Protein AF-A0A258CTA6-F1 (afdb_monomer_lite)

pLDDT: mean 82.37, std 14.73, range [42.5, 97.25]

Foldseek 3Di:
DDPPDPPQLDVVLLVVLLVVLCVPPVVVQLVVQCVPPNPCSVVLQVVLSNVRSSCVSVVNDPDSVVSSVVSSVVVVVVVVVVVVVVVVVVVVVVVDPPPPDPDDPVRVVVVVVVLVVDDPVVNVVVVD

Organism: Caulobacter vibrioides (NCBI:txid155892)

Structure (mmCIF, N/CA/C/O backbone):
data_AF-A0A258CTA6-F1
#
_entry.id   AF-A0A258CTA6-F1
#
loop_
_atom_site.group_PDB
_atom_site.id
_atom_site.type_symbol
_atom_site.label_atom_id
_atom_site.label_alt_id
_atom_site.label_comp_id
_atom_site.label_asym_id
_atom_site.label_entity_id
_atom_site.label_seq_id
_atom_site.pdbx_PDB_ins_code
_atom_site.Cartn_x
_atom_site.Cartn_y
_atom_site.Cartn_z
_atom_site.occupancy
_atom_site.B_iso_or_equiv
_atom_site.auth_seq_id
_atom_site.auth_comp_id
_atom_site.auth_asym_id
_atom_site.auth_atom_id
_atom_site.pdbx_PDB_model_num
ATOM 1 N N . MET A 1 1 ? -10.326 -38.119 11.745 1.00 44.09 1 MET A N 1
ATOM 2 C CA . MET A 1 1 ? -9.338 -37.315 10.990 1.00 44.09 1 MET A CA 1
ATOM 3 C C . MET A 1 1 ? -10.064 -36.049 10.576 1.00 44.09 1 MET A C 1
ATOM 5 O O . MET A 1 1 ? -10.480 -35.922 9.433 1.00 44.09 1 MET A O 1
ATOM 9 N N . ASP A 1 2 ? -10.321 -35.174 11.546 1.00 42.50 2 ASP A N 1
ATOM 10 C CA . ASP A 1 2 ? -11.135 -33.981 11.334 1.00 42.50 2 ASP A CA 1
ATOM 11 C C . ASP A 1 2 ? -10.221 -32.861 10.851 1.00 42.50 2 ASP A C 1
ATOM 13 O O . ASP A 1 2 ? -9.411 -32.314 11.600 1.00 42.50 2 ASP A O 1
ATOM 17 N N . GLY A 1 3 ? -10.301 -32.580 9.552 1.00 50.47 3 GLY A N 1
ATOM 18 C CA . GLY A 1 3 ? -9.616 -31.459 8.928 1.00 50.47 3 GLY A CA 1
ATOM 19 C C . GLY A 1 3 ? -10.231 -30.147 9.400 1.00 50.47 3 GLY A C 1
ATOM 20 O O . GLY A 1 3 ? -11.153 -29.632 8.774 1.00 50.47 3 GLY A O 1
ATOM 21 N N . PHE A 1 4 ? -9.723 -29.605 10.506 1.00 49.00 4 PHE A N 1
ATOM 22 C CA . PHE A 1 4 ? -10.014 -28.244 10.943 1.00 49.00 4 PHE A CA 1
ATOM 23 C C . PHE A 1 4 ? -9.334 -27.263 9.981 1.00 49.00 4 PHE A C 1
ATOM 25 O O . PHE A 1 4 ? -8.192 -26.848 10.178 1.00 49.00 4 PHE A O 1
ATOM 32 N N . PHE A 1 5 ? -10.028 -26.920 8.898 1.00 52.88 5 PHE A N 1
ATOM 33 C CA . PHE A 1 5 ? -9.714 -25.713 8.147 1.00 52.88 5 PHE A CA 1
ATOM 34 C C . PHE A 1 5 ? -10.242 -24.538 8.984 1.00 52.88 5 PHE A C 1
ATOM 36 O O . PHE A 1 5 ? -11.437 -24.529 9.294 1.00 52.88 5 PHE A O 1
ATOM 43 N N . PRO A 1 6 ? -9.405 -23.574 9.410 1.00 63.09 6 PRO A N 1
ATOM 44 C CA . PRO A 1 6 ? -9.915 -22.395 10.096 1.00 63.09 6 PRO A CA 1
ATOM 45 C C . PRO A 1 6 ? -10.956 -21.725 9.185 1.00 63.09 6 PRO A C 1
ATOM 47 O O . PRO A 1 6 ? -10.712 -21.619 7.978 1.00 63.09 6 PRO A O 1
ATOM 50 N N . PRO A 1 7 ? -12.127 -21.313 9.707 1.00 60.31 7 PRO A N 1
ATOM 51 C CA . PRO A 1 7 ? -13.136 -20.672 8.882 1.00 60.31 7 PRO A CA 1
ATOM 52 C C . PRO A 1 7 ? -12.497 -19.449 8.231 1.00 60.31 7 PRO A C 1
ATOM 54 O O . PRO A 1 7 ? -11.970 -18.577 8.926 1.00 60.31 7 PRO A O 1
ATOM 57 N N . ALA A 1 8 ? -12.521 -19.402 6.895 1.00 59.94 8 ALA A N 1
ATOM 58 C CA . ALA A 1 8 ? -12.200 -18.179 6.179 1.00 59.94 8 ALA A CA 1
ATOM 59 C C . ALA A 1 8 ? -13.005 -17.046 6.835 1.00 59.94 8 ALA A C 1
ATOM 61 O O . ALA A 1 8 ? -14.190 -17.266 7.122 1.00 59.94 8 ALA A O 1
ATOM 62 N N . PRO A 1 9 ? -12.392 -15.886 7.130 1.00 57.81 9 PRO A N 1
ATOM 63 C CA . PRO A 1 9 ? -13.095 -14.795 7.787 1.00 57.81 9 PRO A CA 1
ATOM 64 C C . PRO A 1 9 ? -14.408 -14.551 7.044 1.00 57.81 9 PRO A C 1
ATOM 66 O O . PRO A 1 9 ? -14.425 -14.336 5.828 1.00 57.81 9 PRO A O 1
ATOM 69 N N . VAL A 1 10 ? -15.521 -14.697 7.766 1.00 66.25 10 VAL A N 1
ATOM 70 C CA . VAL A 1 10 ? -16.865 -14.527 7.212 1.00 66.25 10 VAL A CA 1
ATOM 71 C C . VAL A 1 10 ? -16.886 -13.146 6.566 1.00 66.25 10 VAL A C 1
ATOM 73 O O . VAL A 1 10 ? -16.432 -12.194 7.184 1.00 66.25 10 VAL A O 1
ATOM 76 N N . ARG A 1 11 ? -17.366 -12.991 5.326 1.00 68.81 11 ARG A N 1
ATOM 77 C CA . ARG A 1 11 ? -17.293 -11.701 4.596 1.00 68.81 11 ARG A CA 1
ATOM 78 C C . ARG A 1 11 ? -17.798 -10.494 5.413 1.00 68.81 11 ARG A C 1
ATOM 80 O O . ARG A 1 11 ? -17.359 -9.373 5.176 1.00 68.81 11 ARG A O 1
ATOM 87 N N . SER A 1 12 ? -18.673 -10.729 6.394 1.00 78.00 12 SER A N 1
ATOM 88 C CA . SER A 1 12 ? -19.111 -9.746 7.387 1.00 78.00 12 SER A CA 1
ATOM 89 C C . SER A 1 12 ? -17.989 -9.228 8.298 1.00 78.00 12 SER A C 1
ATOM 91 O O . SER A 1 12 ? -17.939 -8.027 8.544 1.00 78.00 12 SER A O 1
ATOM 93 N N . SER A 1 13 ? -17.065 -10.072 8.768 1.00 83.00 13 SER A N 1
ATOM 94 C CA . SER A 1 13 ? -15.949 -9.644 9.621 1.00 83.00 13 SER A CA 1
ATOM 95 C C . SER A 1 13 ? -14.960 -8.759 8.867 1.00 83.00 13 SER A C 1
ATOM 97 O O . SER A 1 13 ? -14.482 -7.774 9.425 1.00 83.00 13 SER A O 1
ATOM 99 N N . LEU A 1 14 ? -14.723 -9.038 7.580 1.00 87.12 14 LEU A N 1
ATOM 100 C CA . LEU A 1 14 ? -13.902 -8.182 6.722 1.00 87.12 14 LEU A CA 1
ATOM 101 C C . LEU A 1 14 ? -14.533 -6.796 6.538 1.00 87.12 14 LEU A C 1
ATOM 103 O O . LEU A 1 14 ? -13.837 -5.790 6.650 1.00 87.12 14 LEU A O 1
ATOM 107 N N . ALA A 1 15 ? -15.843 -6.740 6.281 1.00 89.31 15 ALA A N 1
ATOM 108 C CA . ALA A 1 15 ? -16.562 -5.477 6.123 1.00 89.31 15 ALA A CA 1
ATOM 109 C C . ALA A 1 15 ? -16.525 -4.633 7.409 1.00 89.31 15 ALA A C 1
ATOM 111 O O . ALA A 1 15 ? -16.228 -3.442 7.349 1.00 89.31 15 ALA A O 1
ATOM 112 N N . VAL A 1 16 ? -16.744 -5.256 8.572 1.00 91.12 16 VAL A N 1
ATOM 113 C CA . VAL A 1 16 ? -16.672 -4.583 9.882 1.00 91.12 16 VAL A CA 1
ATOM 114 C C . VAL A 1 16 ? -15.258 -4.081 10.181 1.00 91.12 16 VAL A C 1
ATOM 116 O O . VAL A 1 16 ? -15.085 -2.950 10.643 1.00 91.12 16 VAL A O 1
ATOM 119 N N . ALA A 1 17 ? -14.235 -4.891 9.899 1.00 91.19 17 ALA A N 1
ATOM 120 C CA . ALA A 1 17 ? -12.842 -4.500 10.083 1.00 91.19 17 ALA A CA 1
ATOM 121 C C . ALA A 1 17 ? -12.465 -3.310 9.188 1.00 91.19 17 ALA A C 1
ATOM 123 O O . ALA A 1 17 ? -11.844 -2.351 9.649 1.00 91.19 17 ALA A O 1
ATOM 124 N N . LEU A 1 18 ? -12.882 -3.346 7.920 1.00 93.06 18 LEU A N 1
ATOM 125 C CA . LEU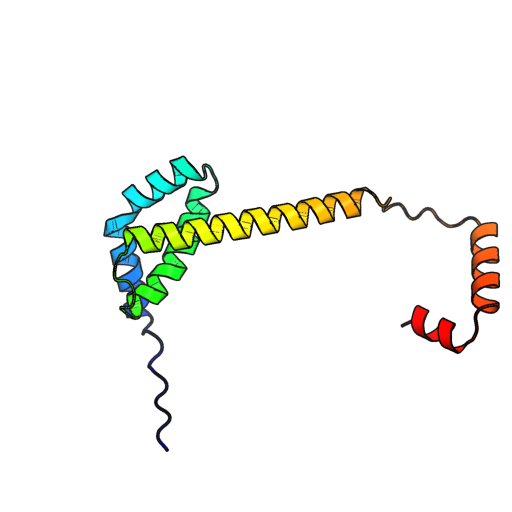 A 1 18 ? -12.634 -2.271 6.966 1.00 93.06 18 LEU A CA 1
ATOM 126 C C . LEU A 1 18 ? -13.308 -0.968 7.408 1.00 93.06 18 LEU A C 1
ATOM 128 O O . LEU A 1 18 ? -12.637 0.059 7.481 1.00 93.06 18 LEU A O 1
ATOM 132 N N . ASP A 1 19 ? -14.589 -1.017 7.772 1.00 93.62 19 ASP A N 1
ATOM 133 C CA . ASP A 1 19 ? -15.335 0.159 8.234 1.00 93.62 19 ASP A CA 1
ATOM 134 C C . ASP A 1 19 ? -14.704 0.766 9.502 1.00 93.62 19 ASP A C 1
ATOM 136 O O . ASP A 1 19 ? -14.462 1.972 9.583 1.00 93.62 19 ASP A O 1
ATOM 140 N N . THR A 1 20 ? -14.288 -0.081 10.450 1.00 92.88 20 THR A N 1
ATOM 141 C CA . THR A 1 20 ? -13.585 0.352 11.671 1.00 92.88 20 THR A CA 1
ATOM 142 C C . THR A 1 20 ? -12.273 1.076 11.354 1.00 92.88 20 THR A C 1
ATOM 144 O O . THR A 1 20 ? -11.978 2.130 11.931 1.00 92.88 20 THR A O 1
ATOM 147 N N . LEU A 1 21 ? -11.471 0.530 10.436 1.00 93.69 21 LEU A N 1
ATOM 148 C CA . LEU A 1 21 ? -10.201 1.127 10.022 1.00 93.69 21 LEU A CA 1
ATOM 149 C C . LEU A 1 21 ? -10.407 2.456 9.281 1.00 93.69 21 LEU A C 1
ATOM 151 O O . LEU A 1 21 ? -9.663 3.411 9.532 1.00 93.69 21 LEU A O 1
ATOM 155 N N . PHE A 1 22 ? -11.412 2.533 8.405 1.00 94.19 22 PHE A N 1
ATOM 156 C CA . PHE A 1 22 ? -11.756 3.751 7.671 1.00 94.19 22 PHE A CA 1
ATOM 157 C C . PHE A 1 22 ? -12.208 4.860 8.619 1.00 94.19 22 PHE A C 1
ATOM 159 O O . PHE A 1 22 ? -11.572 5.916 8.675 1.00 94.19 22 PHE A O 1
ATOM 166 N N . GLN A 1 23 ? -13.237 4.606 9.430 1.00 95.00 23 GLN A N 1
ATOM 167 C CA . GLN A 1 23 ? -13.796 5.613 10.334 1.00 95.00 23 GLN A CA 1
ATOM 168 C C . GLN A 1 23 ? -12.755 6.154 11.320 1.00 95.00 23 GLN A C 1
ATOM 170 O O . GLN A 1 23 ? -12.761 7.339 11.656 1.00 95.00 23 GLN A O 1
ATOM 175 N N . ARG A 1 24 ? -11.837 5.299 11.783 1.00 95.25 24 ARG A N 1
ATOM 176 C CA . ARG A 1 24 ? -10.870 5.674 12.818 1.00 95.25 24 ARG A CA 1
ATOM 177 C C . ARG A 1 24 ? -9.591 6.313 12.278 1.00 95.25 24 ARG A C 1
ATOM 179 O O . ARG A 1 24 ? -8.979 7.111 12.994 1.00 95.25 24 ARG A O 1
ATOM 186 N N . TYR A 1 25 ? -9.148 5.959 11.069 1.00 95.75 25 TYR A N 1
ATOM 187 C CA . TYR A 1 25 ? -7.806 6.323 10.601 1.00 95.75 25 TYR A CA 1
ATOM 188 C C . TYR A 1 25 ? -7.745 7.034 9.246 1.00 95.75 25 TYR A C 1
ATOM 190 O O . TYR A 1 25 ? -6.697 7.618 8.978 1.00 95.75 25 TYR A O 1
ATOM 198 N N . ASP A 1 26 ? -8.806 7.063 8.432 1.00 95.12 26 ASP A N 1
ATOM 199 C CA . ASP A 1 26 ? -8.747 7.563 7.042 1.00 95.12 26 ASP A CA 1
ATOM 200 C C . ASP A 1 26 ? -8.231 9.000 6.926 1.00 95.12 26 ASP A C 1
ATOM 202 O O . ASP A 1 26 ? -7.228 9.243 6.253 1.00 95.12 26 ASP A O 1
ATOM 206 N N . ALA A 1 27 ? -8.805 9.942 7.677 1.00 95.81 27 ALA A N 1
ATOM 207 C CA . ALA A 1 27 ? -8.393 11.345 7.610 1.00 95.81 27 ALA A CA 1
ATOM 208 C C . ALA A 1 27 ? -6.903 11.551 7.952 1.00 95.81 27 ALA A C 1
ATOM 210 O O . ALA A 1 27 ? -6.192 12.320 7.296 1.00 95.81 27 ALA A O 1
ATOM 211 N N . TRP A 1 28 ? -6.405 10.853 8.978 1.00 97.25 28 TRP A N 1
ATOM 212 C CA . TRP A 1 28 ? -4.992 10.903 9.362 1.00 97.25 28 TRP A CA 1
ATOM 213 C C . TRP A 1 28 ? -4.107 10.199 8.331 1.00 97.25 28 TRP A C 1
ATOM 215 O O . TRP A 1 28 ? -3.053 10.721 7.952 1.00 97.25 28 TRP A O 1
ATOM 225 N N . PHE A 1 29 ? -4.532 9.026 7.874 1.00 97.25 29 PHE A N 1
ATOM 226 C CA . PHE A 1 29 ? -3.752 8.168 7.003 1.00 97.25 29 PHE A CA 1
ATOM 227 C C . PHE A 1 29 ? -3.613 8.779 5.609 1.00 97.25 29 PHE A C 1
ATOM 229 O O . PHE A 1 29 ? -2.487 8.979 5.155 1.00 97.25 29 PHE A O 1
ATOM 236 N N . ARG A 1 30 ? -4.714 9.224 4.991 1.00 96.06 30 ARG A N 1
ATOM 237 C CA . ARG A 1 30 ? -4.690 9.933 3.702 1.00 96.06 30 ARG A CA 1
ATOM 238 C C . ARG A 1 30 ? -3.867 11.209 3.754 1.00 96.06 30 ARG A C 1
ATOM 240 O O . ARG A 1 30 ? -3.076 11.460 2.849 1.00 96.06 30 ARG A O 1
ATOM 247 N N . ARG A 1 31 ? -3.982 12.010 4.823 1.00 97.00 31 ARG A N 1
ATOM 248 C CA . ARG A 1 31 ? -3.135 13.205 5.000 1.00 97.00 31 ARG A CA 1
ATOM 249 C C . ARG A 1 31 ? -1.652 12.835 5.073 1.00 97.00 31 ARG A C 1
ATOM 251 O O . ARG A 1 31 ? -0.821 13.551 4.520 1.00 97.00 31 ARG A O 1
ATOM 258 N N . THR A 1 32 ? -1.323 11.741 5.752 1.00 97.25 32 THR A N 1
ATOM 259 C CA . THR A 1 32 ? 0.057 11.255 5.874 1.00 97.25 32 THR A CA 1
ATOM 260 C C . THR A 1 32 ? 0.586 10.745 4.534 1.00 97.25 32 THR A C 1
ATOM 262 O O . THR A 1 32 ? 1.692 11.116 4.142 1.00 97.25 32 THR A O 1
ATOM 265 N N . LEU A 1 33 ? -0.213 9.971 3.794 1.00 97.06 33 LEU A N 1
ATOM 266 C CA . LEU A 1 33 ? 0.162 9.469 2.473 1.00 97.06 33 LEU A CA 1
ATOM 267 C C . LEU A 1 33 ? 0.291 10.592 1.447 1.00 97.06 33 LEU A C 1
ATOM 269 O O . LEU A 1 33 ? 1.300 10.633 0.756 1.00 97.06 33 LEU A O 1
ATOM 273 N N . ARG A 1 34 ? -0.639 11.553 1.398 1.00 96.75 34 ARG A N 1
ATOM 274 C CA . ARG A 1 34 ? -0.546 12.708 0.482 1.00 96.75 34 ARG A CA 1
ATOM 275 C C . ARG A 1 34 ? 0.731 13.509 0.691 1.00 96.75 34 ARG A C 1
ATOM 277 O O . ARG A 1 34 ? 1.378 13.887 -0.276 1.00 96.75 34 ARG A O 1
ATOM 284 N N . LYS A 1 35 ? 1.140 13.715 1.947 1.00 96.62 35 LYS A N 1
ATOM 285 C CA . LYS A 1 35 ? 2.406 14.397 2.259 1.00 96.62 35 LYS A CA 1
ATOM 286 C C . LYS A 1 35 ? 3.643 13.626 1.792 1.00 96.62 35 LYS A C 1
ATOM 288 O O . LYS A 1 35 ? 4.665 14.254 1.549 1.00 96.62 35 LYS A O 1
ATOM 293 N N . ARG A 1 36 ? 3.581 12.292 1.725 1.00 95.25 36 ARG A N 1
ATOM 294 C CA . ARG A 1 36 ? 4.745 11.436 1.450 1.00 95.25 36 ARG A CA 1
ATOM 295 C C . ARG A 1 36 ? 4.828 10.950 0.001 1.00 95.25 36 ARG A C 1
ATOM 297 O O . ARG A 1 36 ? 5.932 10.785 -0.499 1.00 95.25 36 ARG A O 1
ATOM 304 N N . TYR A 1 37 ? 3.689 10.712 -0.640 1.00 94.94 37 TYR A N 1
ATOM 305 C CA . TYR A 1 37 ? 3.578 10.032 -1.935 1.00 94.94 37 TYR A CA 1
ATOM 306 C C . TYR A 1 37 ? 2.770 10.820 -2.978 1.00 94.94 37 TYR A C 1
ATOM 308 O O . TYR A 1 37 ? 2.623 10.348 -4.101 1.00 94.94 37 TYR A O 1
ATOM 316 N N . GLY A 1 38 ? 2.247 12.004 -2.631 1.00 93.56 38 GLY A N 1
ATOM 317 C CA . GLY A 1 38 ? 1.534 12.873 -3.570 1.00 93.56 38 GLY A CA 1
ATOM 318 C C . GLY A 1 38 ? 0.333 12.181 -4.215 1.00 93.56 38 GLY A C 1
ATOM 319 O O . GLY A 1 38 ? -0.537 11.666 -3.510 1.00 93.56 38 GLY A O 1
ATOM 320 N N . ASP A 1 39 ? 0.314 12.152 -5.545 1.00 91.38 39 ASP A N 1
ATOM 321 C CA . ASP A 1 39 ? -0.800 11.640 -6.354 1.00 91.38 39 ASP A CA 1
ATOM 322 C C . ASP A 1 39 ? -1.030 10.131 -6.188 1.00 91.38 39 ASP A C 1
ATOM 324 O O . ASP A 1 39 ? -2.155 9.658 -6.316 1.00 91.38 39 ASP A O 1
ATOM 328 N N . MET A 1 40 ? -0.002 9.368 -5.800 1.00 91.88 40 MET A N 1
ATOM 329 C CA . MET A 1 40 ? -0.135 7.926 -5.538 1.00 91.88 40 MET A CA 1
ATOM 330 C C . MET A 1 40 ? -0.861 7.618 -4.218 1.00 91.88 40 MET A C 1
ATOM 332 O O . MET A 1 40 ? -1.107 6.455 -3.896 1.00 91.88 40 MET A O 1
ATOM 336 N N . ALA A 1 41 ? -1.166 8.633 -3.405 1.00 94.50 41 ALA A N 1
ATOM 337 C CA . ALA A 1 41 ? -1.679 8.435 -2.056 1.00 94.50 41 ALA A CA 1
ATOM 338 C C . ALA A 1 41 ? -3.032 7.718 -2.012 1.00 94.50 41 ALA A C 1
ATOM 340 O O . ALA A 1 41 ? -3.237 6.903 -1.114 1.00 94.50 41 ALA A O 1
ATOM 341 N N . ASP A 1 42 ? -3.944 8.021 -2.938 1.00 93.88 42 ASP A N 1
ATOM 342 C CA . ASP A 1 42 ? -5.290 7.443 -2.919 1.00 93.88 42 ASP A CA 1
ATOM 343 C C . ASP A 1 42 ? -5.260 5.951 -3.312 1.00 93.88 42 ASP A C 1
ATOM 345 O O . ASP A 1 42 ? -5.874 5.133 -2.623 1.00 93.88 42 ASP A O 1
ATOM 349 N N . ASP A 1 43 ? -4.447 5.570 -4.302 1.00 94.38 43 ASP A N 1
ATOM 350 C CA . ASP A 1 43 ? -4.230 4.164 -4.683 1.00 94.38 43 ASP A CA 1
ATOM 351 C C . ASP A 1 43 ? -3.552 3.369 -3.558 1.00 94.38 43 ASP A C 1
ATOM 353 O O . ASP A 1 43 ? -4.026 2.300 -3.157 1.00 94.38 43 ASP A O 1
ATOM 357 N N . LEU A 1 44 ? -2.476 3.924 -2.983 1.00 95.81 44 LEU A N 1
ATOM 358 C CA . LEU A 1 44 ? -1.768 3.305 -1.859 1.00 95.81 44 LEU A CA 1
ATOM 359 C C . LEU A 1 44 ? -2.680 3.129 -0.644 1.00 95.81 44 LEU A C 1
ATOM 361 O O . LEU A 1 44 ? -2.592 2.109 0.046 1.00 95.81 44 LEU A O 1
ATOM 365 N N . ALA A 1 45 ? -3.550 4.104 -0.366 1.00 95.81 45 ALA A N 1
ATOM 366 C CA . ALA A 1 45 ? -4.512 4.007 0.723 1.00 95.81 45 ALA A CA 1
ATOM 367 C C . ALA A 1 45 ? -5.468 2.835 0.494 1.00 95.81 45 ALA A C 1
ATOM 369 O O . ALA A 1 45 ? -5.668 2.018 1.396 1.00 95.81 45 ALA A O 1
ATOM 370 N N . HIS A 1 46 ? -6.014 2.729 -0.717 1.00 94.56 46 HIS A N 1
ATOM 371 C CA . HIS A 1 46 ? -7.008 1.720 -1.056 1.00 94.56 46 HIS A CA 1
ATOM 372 C C . HIS A 1 46 ? -6.448 0.300 -0.908 1.00 94.56 46 HIS A C 1
ATOM 374 O O . HIS A 1 46 ? -7.007 -0.521 -0.176 1.00 94.56 46 HIS A O 1
ATOM 380 N N . GLU A 1 47 ? -5.292 0.027 -1.517 1.00 95.50 47 GLU A N 1
ATOM 381 C CA . GLU A 1 47 ? -4.632 -1.280 -1.420 1.00 95.50 47 GLU A CA 1
ATOM 382 C C . GLU A 1 47 ? -4.185 -1.598 0.013 1.00 95.50 47 GLU A C 1
ATOM 384 O O . GLU A 1 47 ? -4.262 -2.750 0.456 1.00 95.50 47 GLU A O 1
ATOM 389 N N . THR A 1 48 ? -3.765 -0.581 0.773 1.00 96.69 48 THR A N 1
ATOM 390 C CA . THR A 1 48 ? -3.407 -0.762 2.183 1.00 96.69 48 THR A CA 1
ATOM 391 C C . THR A 1 48 ? -4.611 -1.183 3.017 1.00 96.69 48 THR A C 1
ATOM 393 O O . THR A 1 48 ? -4.492 -2.125 3.799 1.00 96.69 48 THR A O 1
ATOM 396 N N . TYR A 1 49 ? -5.772 -0.545 2.842 1.00 95.75 49 TYR A N 1
ATOM 397 C CA . TYR A 1 49 ? -6.980 -0.908 3.584 1.00 95.75 49 TYR A CA 1
ATOM 398 C C . TYR A 1 49 ? -7.461 -2.319 3.268 1.00 95.75 49 TYR A C 1
ATOM 400 O O . TYR A 1 49 ? -7.835 -3.039 4.190 1.00 95.75 49 TYR A O 1
ATOM 408 N N . LEU A 1 50 ? -7.386 -2.752 2.008 1.00 92.50 50 LEU A N 1
ATOM 409 C CA . LEU A 1 50 ? -7.743 -4.123 1.632 1.00 92.50 50 LEU A CA 1
ATOM 410 C C . LEU A 1 50 ? -6.847 -5.155 2.332 1.00 92.50 50 LEU A C 1
ATOM 412 O O . LEU A 1 50 ? -7.343 -6.134 2.892 1.00 92.50 50 LEU A O 1
ATOM 416 N N . ARG A 1 51 ? -5.529 -4.916 2.363 1.00 92.12 51 ARG A N 1
ATOM 417 C CA . ARG A 1 51 ? -4.577 -5.798 3.060 1.00 92.12 51 ARG A CA 1
ATOM 418 C C . ARG A 1 51 ? -4.738 -5.738 4.579 1.00 92.12 51 ARG A C 1
ATOM 420 O O . ARG A 1 51 ? -4.612 -6.764 5.244 1.00 92.12 51 ARG A O 1
ATOM 427 N N . ALA A 1 52 ? -5.020 -4.560 5.130 1.00 93.25 52 ALA A N 1
ATOM 428 C CA . ALA A 1 52 ? -5.178 -4.370 6.565 1.00 93.25 52 ALA A CA 1
ATOM 429 C C . ALA A 1 52 ? -6.482 -4.943 7.105 1.00 93.25 52 ALA A C 1
ATOM 431 O O . ALA A 1 52 ? -6.451 -5.597 8.141 1.00 93.25 52 ALA A O 1
ATOM 432 N N . ALA A 1 53 ? -7.594 -4.785 6.389 1.00 92.19 53 ALA A N 1
ATOM 433 C CA . ALA A 1 53 ? -8.877 -5.343 6.791 1.00 92.19 53 ALA A CA 1
ATOM 434 C C . ALA A 1 53 ? -8.817 -6.872 6.910 1.00 92.19 53 ALA A C 1
ATOM 436 O O . ALA A 1 53 ? -9.376 -7.424 7.850 1.00 92.19 53 ALA A O 1
ATOM 437 N N . ALA A 1 54 ? -8.091 -7.555 6.016 1.00 90.25 54 ALA A N 1
ATOM 438 C CA . ALA A 1 54 ? -7.902 -9.003 6.106 1.00 90.25 54 ALA A CA 1
ATOM 439 C C . ALA A 1 54 ? -7.160 -9.415 7.392 1.00 90.25 54 ALA A C 1
ATOM 441 O O . ALA A 1 54 ? -7.579 -10.343 8.075 1.00 90.25 54 ALA A O 1
ATOM 442 N N . GLN A 1 55 ? -6.097 -8.694 7.763 1.00 90.19 55 GLN A N 1
ATOM 443 C CA . GLN A 1 55 ? -5.323 -8.983 8.979 1.00 90.19 55 GLN A CA 1
ATOM 444 C C . GLN A 1 55 ? -6.055 -8.573 10.266 1.00 90.19 55 GLN A C 1
ATOM 446 O O . GLN A 1 55 ? -5.936 -9.241 11.295 1.00 90.19 55 GLN A O 1
ATOM 451 N N . GLU A 1 56 ? -6.819 -7.483 10.216 1.00 88.69 56 GLU A N 1
ATOM 452 C CA . GLU A 1 56 ? -7.658 -7.002 11.317 1.00 88.69 56 GLU A CA 1
ATOM 453 C C . GLU A 1 56 ? -8.836 -7.956 11.566 1.00 88.69 56 GLU A C 1
ATOM 455 O O . GLU A 1 56 ? -9.125 -8.275 12.716 1.00 88.69 56 GLU A O 1
ATOM 460 N N . ALA A 1 57 ? -9.460 -8.495 10.511 1.00 87.62 57 ALA A N 1
ATOM 461 C CA . ALA A 1 57 ? -10.521 -9.500 10.622 1.00 87.62 57 ALA A CA 1
ATOM 462 C C . ALA A 1 57 ? -10.041 -10.808 11.281 1.00 87.62 57 ALA A C 1
ATOM 464 O O . ALA A 1 57 ? -10.839 -11.525 11.880 1.00 87.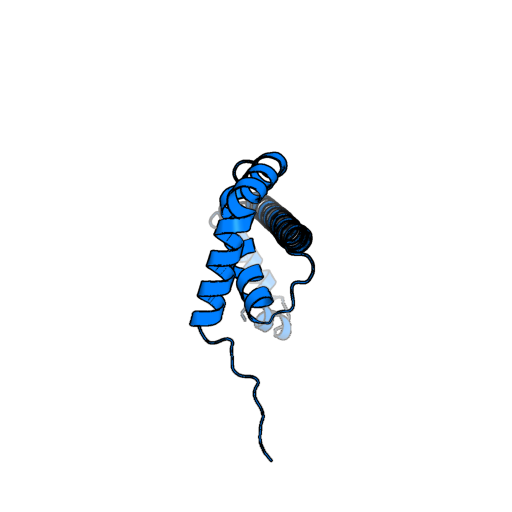62 57 ALA A O 1
ATOM 465 N N . GLU A 1 58 ? -8.742 -11.101 11.198 1.00 87.56 58 GLU A N 1
ATOM 466 C CA . GLU A 1 58 ? -8.082 -12.212 11.894 1.00 87.56 58 GLU A CA 1
ATOM 467 C C . GLU A 1 58 ? -7.593 -11.834 13.309 1.00 87.56 58 GLU A C 1
ATOM 469 O O . GLU A 1 58 ? -7.009 -12.668 14.001 1.00 87.56 58 GLU A O 1
ATOM 474 N N . GLY A 1 59 ? -7.794 -10.586 13.750 1.00 86.38 59 GLY A N 1
ATOM 475 C CA . GLY A 1 59 ? -7.389 -10.096 15.073 1.00 86.38 59 GLY A CA 1
ATOM 476 C C . GLY A 1 59 ? -5.874 -9.965 15.269 1.00 86.38 59 GLY A C 1
ATOM 477 O O . GLY A 1 59 ? -5.399 -9.903 16.402 1.00 86.38 59 GLY A O 1
ATOM 478 N N . LYS A 1 60 ? -5.087 -9.940 14.185 1.00 87.38 60 LYS A N 1
ATOM 479 C CA . LYS A 1 60 ? -3.611 -9.967 14.239 1.00 87.38 60 LYS A CA 1
ATOM 480 C C . LYS A 1 60 ? -2.966 -8.587 14.386 1.00 87.38 60 LYS A C 1
ATOM 482 O O . LYS A 1 60 ? -1.758 -8.480 14.607 1.00 87.38 60 LYS A O 1
ATOM 487 N N . VAL A 1 61 ? -3.740 -7.513 14.261 1.00 88.69 61 VAL A N 1
ATOM 488 C CA . VAL A 1 61 ? -3.220 -6.142 14.216 1.00 88.69 61 VAL A CA 1
ATOM 489 C C . VAL A 1 61 ? -3.178 -5.539 15.620 1.00 88.69 61 VAL A C 1
ATOM 491 O O . VAL A 1 61 ? -4.159 -5.031 16.147 1.00 88.69 61 VAL A O 1
ATOM 494 N N . ARG A 1 62 ? -1.993 -5.547 16.238 1.00 89.69 62 ARG A N 1
ATOM 495 C CA . ARG A 1 62 ? -1.789 -4.947 17.570 1.00 89.69 62 ARG A CA 1
ATOM 496 C C . ARG A 1 62 ? -1.595 -3.426 17.53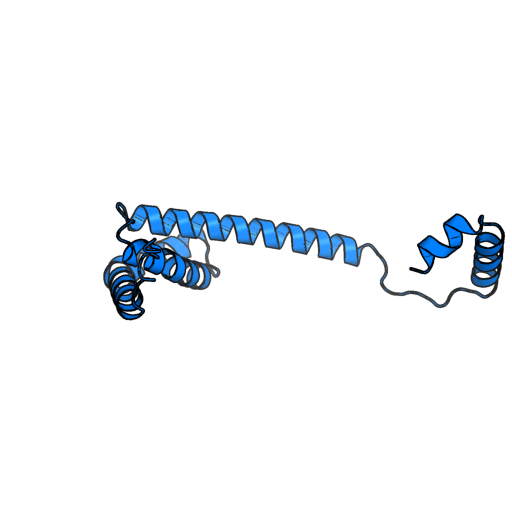7 1.00 89.69 62 ARG A C 1
ATOM 498 O O . ARG A 1 62 ? -1.958 -2.735 18.483 1.00 89.69 62 ARG A O 1
ATOM 505 N N . TYR A 1 63 ? -1.010 -2.901 16.457 1.00 93.88 63 TYR A N 1
ATOM 506 C CA . TYR A 1 63 ? -0.670 -1.480 16.307 1.00 93.88 63 TYR A CA 1
ATOM 507 C C . TYR A 1 63 ? -1.167 -0.930 14.958 1.00 93.88 63 TYR A C 1
ATOM 509 O O . TYR A 1 63 ? -0.373 -0.808 14.022 1.00 93.88 63 TYR A O 1
ATOM 517 N N . PRO A 1 64 ? -2.456 -0.556 14.840 1.00 92.06 64 PRO A N 1
ATOM 518 C CA . PRO A 1 64 ? -3.086 -0.257 13.550 1.00 92.06 64 PRO A CA 1
ATOM 519 C C . PRO A 1 64 ? -2.387 0.838 12.741 1.00 92.06 64 PRO A C 1
ATOM 521 O O . PRO A 1 64 ? -2.099 0.656 11.565 1.00 92.06 64 PRO A O 1
ATOM 524 N N . LYS A 1 65 ? -2.022 1.964 13.369 1.00 95.25 65 LYS A N 1
ATOM 525 C CA . LYS A 1 65 ? -1.343 3.072 12.672 1.00 95.25 65 LYS A CA 1
ATOM 526 C C . LYS A 1 65 ? 0.024 2.676 12.109 1.00 95.25 65 LYS A C 1
ATOM 528 O O . LYS A 1 65 ? 0.337 3.012 10.971 1.00 95.25 65 LYS A O 1
ATOM 533 N N . ALA A 1 66 ? 0.833 1.979 12.907 1.00 95.38 66 ALA A N 1
ATOM 534 C CA . ALA A 1 66 ? 2.153 1.520 12.482 1.00 95.38 66 ALA A CA 1
ATOM 535 C C . ALA A 1 66 ? 2.030 0.482 11.361 1.00 95.38 66 ALA A C 1
ATOM 537 O O . ALA A 1 66 ? 2.758 0.552 10.375 1.00 95.38 66 ALA A O 1
ATOM 538 N N . PHE A 1 67 ? 1.057 -0.420 11.488 1.00 95.94 67 PHE A N 1
ATOM 539 C CA . PHE A 1 67 ? 0.763 -1.438 10.493 1.00 95.94 67 PHE A CA 1
ATOM 540 C C . PHE A 1 67 ? 0.316 -0.832 9.150 1.00 95.94 67 PHE A C 1
ATOM 542 O O . PHE A 1 67 ? 0.878 -1.167 8.109 1.00 95.94 67 PHE A O 1
ATOM 549 N N . LEU A 1 68 ? -0.621 0.124 9.159 1.00 96.50 68 LEU A N 1
ATOM 550 C CA . LEU A 1 68 ? -1.046 0.841 7.949 1.00 96.50 68 LEU A CA 1
ATOM 551 C C . LEU A 1 68 ? 0.147 1.514 7.252 1.00 96.50 68 LEU A C 1
ATOM 553 O O . LEU A 1 68 ? 0.328 1.378 6.043 1.00 96.50 68 LEU A O 1
ATOM 557 N N . LEU A 1 69 ? 1.013 2.192 8.012 1.00 97.25 69 LEU A N 1
ATOM 558 C CA . LEU A 1 69 ? 2.205 2.828 7.449 1.00 97.25 69 LEU A CA 1
ATOM 559 C C . LEU A 1 69 ? 3.217 1.817 6.902 1.00 97.25 69 LEU A C 1
ATOM 561 O O . LEU A 1 69 ? 3.810 2.082 5.855 1.00 97.25 69 LEU A O 1
ATOM 565 N N . SER A 1 70 ? 3.417 0.670 7.560 1.00 96.81 70 SER A N 1
ATOM 566 C CA . SER A 1 70 ? 4.342 -0.352 7.058 1.00 96.81 70 SER A CA 1
ATOM 567 C C . SER A 1 70 ? 3.841 -0.965 5.756 1.00 96.81 70 SER A C 1
ATOM 569 O O . SER A 1 70 ? 4.614 -1.112 4.812 1.00 96.81 70 SER A O 1
ATOM 571 N N . VAL A 1 71 ? 2.542 -1.275 5.678 1.00 96.25 71 VAL A N 1
ATOM 572 C CA . VAL A 1 71 ? 1.934 -1.834 4.465 1.00 96.25 71 VAL A CA 1
ATOM 573 C C . VAL A 1 71 ? 2.047 -0.843 3.308 1.00 96.25 71 VAL A C 1
ATOM 575 O O . VAL A 1 71 ? 2.546 -1.218 2.247 1.00 96.25 71 VAL A O 1
ATOM 578 N N . ALA A 1 72 ? 1.683 0.424 3.526 1.00 97.00 72 ALA A N 1
ATOM 579 C CA . ALA A 1 72 ? 1.800 1.458 2.501 1.00 97.00 72 ALA A CA 1
ATOM 580 C C . ALA A 1 72 ? 3.250 1.684 2.052 1.00 97.00 72 ALA A C 1
ATOM 582 O O . ALA A 1 72 ? 3.516 1.820 0.861 1.00 97.00 72 ALA A O 1
ATOM 583 N N . SER A 1 73 ? 4.206 1.685 2.987 1.00 96.19 73 SER A N 1
ATOM 584 C CA . SER A 1 73 ? 5.624 1.879 2.665 1.00 96.19 73 SER A CA 1
ATOM 585 C C . SER A 1 73 ? 6.190 0.731 1.832 1.00 96.19 73 SER A C 1
ATOM 587 O O . SER A 1 73 ? 6.961 0.967 0.898 1.00 96.19 73 SER A O 1
ATOM 589 N N . ASN A 1 74 ? 5.800 -0.504 2.146 1.00 96.50 74 ASN A N 1
ATOM 590 C CA . ASN A 1 74 ? 6.204 -1.679 1.380 1.00 96.50 74 ASN A CA 1
ATOM 591 C C . ASN A 1 74 ? 5.604 -1.649 -0.025 1.00 96.50 74 ASN A C 1
ATOM 593 O O . ASN A 1 74 ? 6.306 -1.912 -0.996 1.00 96.50 74 ASN A O 1
ATOM 597 N N . LEU A 1 75 ? 4.330 -1.277 -0.135 1.00 95.94 75 LEU A N 1
ATOM 598 C CA . LEU A 1 75 ? 3.635 -1.174 -1.410 1.00 95.94 75 LEU A CA 1
ATOM 599 C C . LEU A 1 75 ? 4.228 -0.083 -2.312 1.00 95.94 75 LEU A C 1
ATOM 601 O O . LEU A 1 75 ? 4.501 -0.340 -3.480 1.00 95.94 75 LEU A O 1
ATOM 605 N N . ALA A 1 76 ? 4.507 1.098 -1.759 1.00 95.62 76 ALA A N 1
ATOM 606 C CA . ALA A 1 76 ? 5.179 2.169 -2.491 1.00 95.62 76 ALA A CA 1
ATOM 607 C C . ALA A 1 76 ? 6.565 1.727 -2.987 1.00 95.62 76 ALA A C 1
ATOM 609 O O . ALA A 1 76 ? 6.924 1.967 -4.136 1.00 95.62 76 ALA A O 1
ATOM 610 N N . THR A 1 77 ? 7.322 1.021 -2.141 1.00 95.19 77 THR A N 1
ATOM 611 C CA . THR A 1 77 ? 8.644 0.489 -2.503 1.00 95.19 77 THR A CA 1
ATOM 612 C C . THR A 1 77 ? 8.550 -0.531 -3.636 1.00 95.19 77 THR A C 1
ATOM 614 O O . THR A 1 77 ? 9.349 -0.492 -4.571 1.00 95.19 77 THR A O 1
ATOM 617 N N . ASP A 1 78 ? 7.586 -1.448 -3.566 1.00 94.38 78 ASP A N 1
ATOM 618 C CA . ASP A 1 78 ? 7.372 -2.455 -4.604 1.00 94.38 78 ASP A CA 1
ATOM 619 C C . ASP A 1 78 ? 6.972 -1.815 -5.938 1.00 94.38 78 ASP A C 1
ATOM 621 O O . ASP A 1 78 ? 7.529 -2.155 -6.984 1.00 94.38 78 ASP A O 1
ATOM 625 N N . ARG A 1 79 ? 6.096 -0.805 -5.890 1.00 92.00 79 ARG A N 1
ATOM 626 C CA . ARG A 1 79 ? 5.676 -0.051 -7.072 1.00 92.00 79 ARG A CA 1
ATOM 627 C C . ARG A 1 79 ? 6.839 0.695 -7.724 1.00 92.00 79 ARG A C 1
ATOM 629 O O . ARG A 1 79 ? 7.059 0.518 -8.916 1.00 92.00 79 ARG A O 1
ATOM 636 N N . MET A 1 80 ? 7.647 1.419 -6.945 1.00 90.38 80 MET A N 1
ATOM 637 C CA . MET A 1 80 ? 8.851 2.091 -7.459 1.00 90.38 80 MET A CA 1
ATOM 638 C C . MET A 1 80 ? 9.833 1.101 -8.098 1.00 90.38 80 MET A C 1
ATOM 640 O O . MET A 1 80 ? 10.409 1.375 -9.148 1.00 90.38 80 MET A O 1
ATOM 644 N N . ARG A 1 81 ? 10.020 -0.079 -7.491 1.00 91.38 81 ARG A N 1
ATOM 645 C CA . ARG A 1 81 ? 10.876 -1.132 -8.063 1.00 91.38 81 ARG A CA 1
ATOM 646 C C . ARG A 1 81 ? 10.307 -1.691 -9.363 1.00 91.38 81 ARG A C 1
ATOM 648 O O . ARG A 1 81 ? 11.078 -2.040 -10.252 1.00 91.38 81 ARG A O 1
ATOM 655 N N . LYS A 1 82 ? 8.985 -1.827 -9.462 1.00 90.12 82 LYS A N 1
ATOM 656 C CA . LYS A 1 82 ? 8.312 -2.276 -10.682 1.00 90.12 82 LYS A CA 1
ATOM 657 C C . LYS A 1 82 ? 8.454 -1.242 -11.798 1.00 90.12 82 LYS A C 1
ATOM 659 O O . LYS A 1 82 ? 8.890 -1.615 -12.879 1.00 90.12 82 LYS A O 1
ATOM 664 N N . GLU A 1 83 ? 8.188 0.027 -11.507 1.00 88.25 83 GLU A N 1
ATOM 665 C CA . GLU A 1 83 ? 8.337 1.134 -12.461 1.00 88.25 83 GLU A CA 1
ATOM 666 C C . GLU A 1 83 ? 9.785 1.265 -12.956 1.00 88.25 83 GLU A C 1
ATOM 668 O O . GLU A 1 83 ? 10.008 1.428 -14.151 1.00 88.2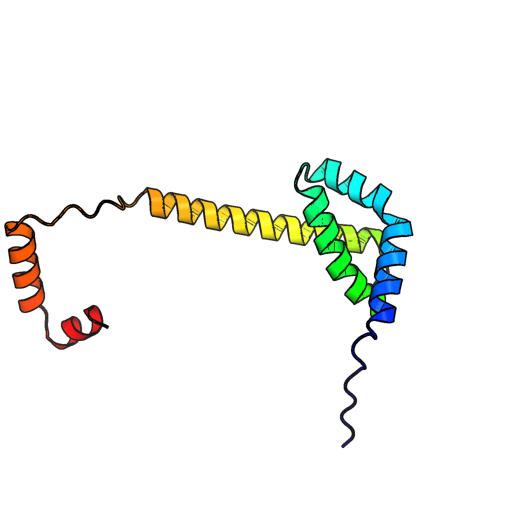5 83 GLU A O 1
ATOM 673 N N . ALA A 1 84 ? 10.781 1.101 -12.076 1.00 86.56 84 ALA A N 1
ATOM 674 C CA . ALA A 1 84 ? 12.189 1.081 -12.479 1.00 86.56 84 ALA A CA 1
ATOM 675 C C . ALA A 1 84 ? 12.486 -0.048 -13.483 1.00 86.56 84 ALA A C 1
ATOM 677 O O . ALA A 1 84 ? 13.051 0.207 -14.541 1.00 86.56 84 ALA A O 1
ATOM 678 N N . ARG A 1 85 ? 12.031 -1.279 -13.204 1.00 85.69 85 ARG A N 1
ATOM 679 C CA . ARG A 1 85 ? 12.217 -2.417 -14.124 1.00 85.69 85 ARG A CA 1
ATOM 680 C C . ARG A 1 85 ? 11.504 -2.217 -15.459 1.00 85.69 85 ARG A C 1
ATOM 682 O O . ARG A 1 85 ? 12.031 -2.604 -16.498 1.00 85.69 85 ARG A O 1
ATOM 689 N N . GLU A 1 86 ? 10.299 -1.656 -15.437 1.00 87.50 86 GLU A N 1
ATOM 690 C CA . GLU A 1 86 ? 9.523 -1.389 -16.651 1.00 87.50 86 GLU A CA 1
ATOM 691 C C . GLU A 1 86 ? 10.164 -0.286 -17.496 1.00 87.50 86 GLU A C 1
ATOM 693 O O . GLU A 1 86 ? 10.239 -0.431 -18.716 1.00 87.50 86 GLU A O 1
ATOM 698 N N . ASN A 1 87 ? 10.698 0.761 -16.866 1.00 79.50 87 ASN A N 1
ATOM 699 C CA . ASN A 1 87 ? 11.442 1.814 -17.552 1.00 79.50 87 ASN A CA 1
ATOM 700 C C . ASN A 1 87 ? 12.764 1.306 -18.128 1.00 79.50 87 ASN A C 1
ATOM 702 O O . ASN A 1 87 ? 13.088 1.639 -19.270 1.00 79.50 87 ASN A O 1
ATOM 706 N N . ASP A 1 88 ? 13.497 0.468 -17.394 1.00 72.88 88 ASP A N 1
ATOM 707 C CA . ASP A 1 88 ? 14.696 -0.188 -17.916 1.00 72.88 88 ASP A CA 1
ATOM 708 C C . ASP A 1 88 ? 14.329 -1.017 -19.150 1.00 72.88 88 ASP A C 1
ATOM 710 O O . ASP A 1 88 ? 14.926 -0.857 -20.212 1.00 72.88 88 ASP A O 1
ATOM 714 N N . TYR A 1 89 ? 13.277 -1.834 -19.064 1.00 71.94 89 TYR A N 1
ATOM 715 C CA . TYR A 1 89 ? 12.808 -2.637 -20.190 1.00 71.94 89 TYR A CA 1
ATOM 716 C C . TYR A 1 89 ? 12.336 -1.790 -21.383 1.00 71.94 89 TYR A C 1
ATOM 718 O O . TYR A 1 89 ? 12.634 -2.127 -22.529 1.00 71.94 89 TYR A O 1
ATOM 726 N N . ALA A 1 90 ? 11.636 -0.678 -21.146 1.00 72.06 90 ALA A N 1
ATOM 727 C CA . ALA A 1 90 ? 11.229 0.258 -22.192 1.00 72.06 90 ALA A CA 1
ATOM 728 C C . ALA A 1 90 ? 12.440 0.934 -22.853 1.00 72.06 90 ALA A C 1
ATOM 730 O O . ALA A 1 90 ? 12.465 1.079 -24.075 1.00 72.06 90 ALA A O 1
ATOM 731 N N . THR A 1 91 ? 13.462 1.278 -22.067 1.00 72.06 91 THR A N 1
ATOM 732 C CA . THR A 1 91 ? 14.729 1.841 -22.551 1.00 72.06 91 THR A CA 1
ATOM 733 C C . THR A 1 91 ? 15.484 0.822 -23.401 1.00 72.06 91 THR A C 1
ATOM 735 O O . THR A 1 91 ? 15.882 1.137 -24.520 1.00 72.06 91 THR A O 1
ATOM 738 N N . TYR A 1 92 ? 15.602 -0.423 -22.930 1.00 66.00 92 TYR A N 1
ATOM 739 C CA . TYR A 1 92 ? 16.175 -1.522 -23.709 1.00 66.00 92 TYR A CA 1
ATOM 740 C C . TYR A 1 92 ? 15.402 -1.749 -25.009 1.00 66.00 92 TYR A C 1
ATOM 742 O O . TYR A 1 92 ? 16.010 -1.820 -26.071 1.00 66.00 92 TYR A O 1
ATOM 750 N N . ARG A 1 93 ? 14.066 -1.808 -24.964 1.00 61.97 93 ARG A N 1
ATOM 751 C CA . ARG A 1 93 ? 13.238 -1.987 -26.165 1.00 61.97 93 ARG A CA 1
ATOM 752 C C . ARG A 1 93 ? 13.395 -0.824 -27.147 1.00 61.97 93 ARG A C 1
ATOM 754 O O . ARG A 1 93 ? 13.469 -1.069 -28.341 1.00 61.97 93 ARG A O 1
ATOM 761 N N . GLY A 1 94 ? 13.449 0.416 -26.664 1.00 63.34 94 GLY A N 1
ATOM 762 C CA . GLY A 1 94 ? 13.660 1.599 -27.502 1.00 63.34 94 GLY A CA 1
ATOM 763 C C . GLY A 1 94 ? 15.061 1.674 -28.118 1.00 63.34 94 GLY A C 1
ATOM 764 O O . GLY A 1 94 ? 15.222 2.269 -29.180 1.00 63.34 94 GLY A O 1
ATOM 765 N N . ALA A 1 95 ? 16.059 1.046 -27.489 1.00 62.62 95 ALA A N 1
ATOM 766 C CA . ALA A 1 95 ? 17.422 0.957 -28.010 1.00 62.62 95 ALA A CA 1
ATOM 767 C C . ALA A 1 95 ? 17.565 -0.035 -29.180 1.00 62.62 95 ALA A C 1
ATOM 769 O O . ALA A 1 95 ? 18.516 0.074 -29.954 1.00 62.62 95 ALA A O 1
ATOM 770 N N . PHE A 1 96 ? 16.626 -0.972 -29.347 1.00 57.78 96 PHE A N 1
ATOM 771 C CA . PHE A 1 96 ? 16.562 -1.822 -30.533 1.00 57.78 96 PHE A CA 1
ATOM 772 C C . PHE A 1 96 ? 15.591 -1.209 -31.548 1.00 57.78 96 PHE A C 1
ATOM 774 O O . PHE A 1 96 ? 14.408 -1.053 -31.241 1.00 57.78 96 PHE A O 1
ATOM 781 N N . PRO A 1 97 ? 16.033 -0.866 -32.769 1.00 58.38 97 PRO A N 1
ATOM 7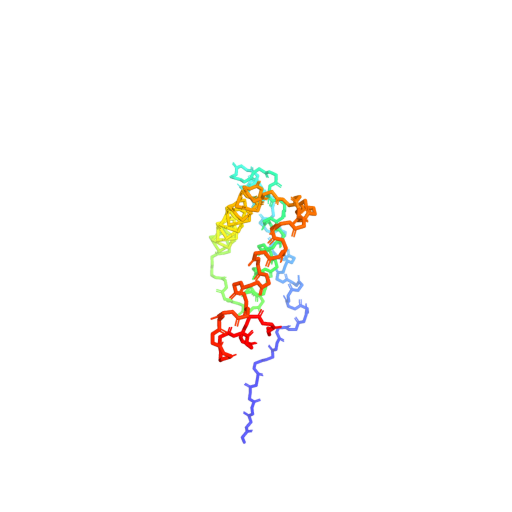82 C CA . PRO A 1 97 ? 15.117 -0.372 -33.784 1.00 58.38 97 PRO A CA 1
ATOM 783 C C . PRO A 1 97 ? 14.074 -1.452 -34.108 1.00 58.38 97 PRO A C 1
ATOM 785 O O . PRO A 1 97 ? 14.389 -2.489 -34.684 1.00 58.38 97 PRO A O 1
ATOM 788 N N . THR A 1 98 ? 12.808 -1.193 -33.771 1.00 55.28 98 THR A N 1
ATOM 789 C CA . THR A 1 98 ? 11.658 -2.060 -34.106 1.00 55.28 98 THR A CA 1
ATOM 790 C C . THR A 1 98 ? 11.357 -2.083 -35.610 1.00 55.28 98 THR A C 1
ATOM 792 O O . THR A 1 98 ? 10.515 -2.851 -36.072 1.00 55.28 98 THR A O 1
ATOM 795 N N . GLN A 1 99 ? 12.023 -1.235 -36.397 1.00 56.12 99 GLN A N 1
ATOM 796 C CA . GLN A 1 99 ? 11.938 -1.263 -37.851 1.00 56.12 99 GLN A CA 1
ATOM 797 C C . GLN A 1 99 ? 12.846 -2.372 -38.381 1.00 56.12 99 GLN A C 1
ATOM 799 O O . GLN A 1 99 ? 14.014 -2.150 -38.691 1.00 56.12 99 GLN A O 1
ATOM 804 N N . SER A 1 100 ? 12.288 -3.576 -38.497 1.00 56.62 100 SER A N 1
ATOM 805 C CA . SER A 1 100 ? 12.851 -4.593 -39.378 1.00 56.62 100 SER A CA 1
ATOM 806 C C . SER A 1 100 ? 12.667 -4.094 -40.812 1.00 56.62 100 SER A C 1
ATOM 808 O O . SER A 1 100 ? 11.575 -4.156 -41.376 1.00 56.62 100 SER A O 1
ATOM 810 N N . THR A 1 101 ? 13.711 -3.494 -41.378 1.00 66.06 101 THR A N 1
ATOM 811 C CA . THR A 1 101 ? 13.746 -3.218 -42.812 1.00 66.06 101 THR A CA 1
ATOM 812 C C . THR A 1 101 ? 13.838 -4.551 -43.549 1.00 66.06 101 THR A C 1
ATOM 814 O O . THR A 1 101 ? 14.488 -5.488 -43.080 1.00 66.06 101 THR A O 1
ATOM 817 N N . ALA A 1 102 ? 13.155 -4.665 -44.691 1.00 67.75 102 ALA A N 1
ATOM 818 C CA . ALA A 1 102 ? 13.257 -5.862 -45.516 1.00 67.75 102 ALA A CA 1
ATOM 819 C C . ALA A 1 102 ? 14.736 -6.116 -45.844 1.00 67.75 102 ALA A C 1
ATOM 821 O O . ALA A 1 102 ? 15.431 -5.221 -46.327 1.00 67.75 102 ALA A O 1
ATOM 822 N N . ALA A 1 103 ? 15.217 -7.323 -45.548 1.00 66.56 103 ALA A N 1
ATOM 823 C CA . ALA A 1 103 ? 16.593 -7.694 -45.830 1.00 66.56 103 ALA A CA 1
ATOM 824 C C . ALA A 1 103 ? 16.860 -7.580 -47.337 1.00 66.56 103 ALA A C 1
ATOM 826 O O . ALA A 1 103 ? 16.089 -8.088 -48.156 1.00 66.56 103 ALA A O 1
ATOM 827 N N . THR A 1 104 ? 17.967 -6.940 -47.712 1.00 78.81 104 THR A N 1
ATOM 828 C CA . THR A 1 104 ? 18.437 -6.935 -49.100 1.00 78.81 104 THR A CA 1
ATOM 829 C C . THR A 1 104 ? 18.651 -8.376 -49.574 1.00 78.81 104 THR A C 1
ATOM 831 O O . THR A 1 104 ? 19.021 -9.247 -48.783 1.00 78.81 104 THR A O 1
ATOM 834 N N . GLN A 1 105 ? 18.457 -8.640 -50.869 1.00 76.19 105 GLN A N 1
ATOM 835 C CA . GLN A 1 105 ? 18.605 -9.984 -51.450 1.00 76.19 105 GLN A CA 1
ATOM 836 C C . GLN A 1 105 ? 19.953 -10.643 -51.102 1.00 76.19 105 GLN A C 1
ATOM 838 O O . GLN A 1 105 ? 19.995 -11.826 -50.771 1.00 76.19 105 GLN A O 1
ATOM 843 N N . GLU A 1 106 ? 21.040 -9.870 -51.094 1.00 77.62 106 GLU A N 1
ATOM 844 C CA . GLU A 1 106 ? 22.385 -10.337 -50.727 1.00 77.62 106 GLU A CA 1
ATOM 845 C C . GLU A 1 106 ? 22.474 -10.809 -49.268 1.00 77.62 106 GLU A C 1
ATOM 847 O O . GLU A 1 106 ? 23.064 -11.850 -48.970 1.00 77.62 106 GLU A O 1
ATOM 852 N N . MET A 1 107 ? 21.820 -10.087 -48.356 1.00 78.56 107 MET A N 1
ATOM 853 C CA . MET A 1 107 ? 21.767 -10.420 -46.933 1.00 78.56 107 MET A CA 1
ATOM 854 C C . MET A 1 107 ? 20.985 -11.724 -46.709 1.00 78.56 107 MET A C 1
ATOM 856 O O . MET A 1 107 ? 21.414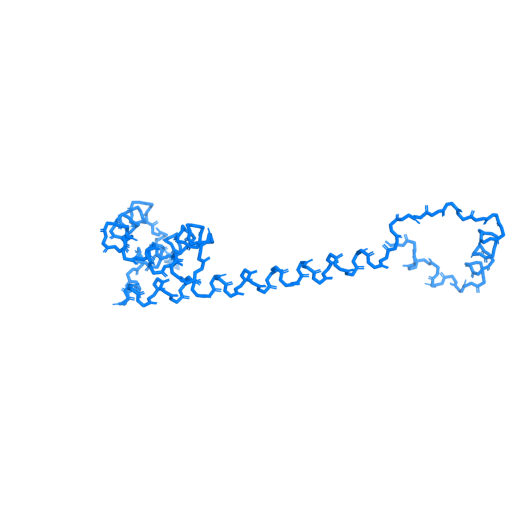 -12.591 -45.947 1.00 78.56 107 MET A O 1
ATOM 860 N N . ALA A 1 108 ? 19.870 -11.902 -47.427 1.00 79.31 108 ALA A N 1
ATOM 861 C CA . ALA A 1 108 ? 19.051 -13.112 -47.363 1.00 79.31 108 ALA A CA 1
ATOM 862 C C . ALA A 1 108 ? 19.787 -14.351 -47.907 1.00 79.31 108 ALA A C 1
ATOM 864 O O . ALA A 1 108 ? 19.701 -15.436 -47.325 1.00 79.31 108 ALA A O 1
ATOM 865 N N . LEU A 1 109 ? 20.543 -14.195 -48.999 1.00 81.69 109 LEU A N 1
ATOM 866 C CA . LEU A 1 109 ? 21.362 -15.267 -49.573 1.00 81.69 109 LEU A CA 1
ATOM 867 C C . LEU A 1 109 ? 22.505 -15.671 -48.636 1.00 81.69 109 LEU A C 1
ATOM 869 O O . LEU A 1 109 ? 22.728 -16.864 -48.425 1.00 81.69 109 LEU A O 1
ATOM 873 N N . THR A 1 110 ? 23.173 -14.690 -48.029 1.00 83.00 110 THR A N 1
ATOM 874 C CA . THR A 1 110 ? 24.264 -14.924 -47.074 1.00 83.00 110 THR A CA 1
ATOM 875 C C . THR A 1 110 ? 23.759 -15.664 -45.835 1.00 83.00 110 THR A C 1
ATOM 877 O O . THR A 1 110 ? 24.334 -16.678 -45.438 1.00 83.00 110 THR A O 1
ATOM 880 N N . LEU A 1 111 ? 22.628 -15.233 -45.266 1.00 82.62 111 LEU A N 1
ATOM 881 C CA . LEU A 1 111 ? 22.009 -15.911 -44.125 1.00 82.62 111 LEU A CA 1
ATOM 882 C C . LEU A 1 111 ? 21.643 -17.364 -44.455 1.00 82.62 111 LEU A C 1
ATOM 884 O O . LEU A 1 111 ? 21.909 -18.266 -43.662 1.00 82.62 111 LEU A O 1
ATOM 888 N N . LYS A 1 112 ? 21.081 -17.606 -45.645 1.00 81.62 112 LYS A N 1
ATOM 889 C CA . LYS A 1 112 ? 20.747 -18.958 -46.109 1.00 81.62 112 LYS A CA 1
ATOM 890 C C . LYS A 1 112 ? 21.987 -19.850 -46.193 1.00 81.62 112 LYS A C 1
ATOM 892 O O . LYS A 1 112 ? 21.928 -21.006 -45.784 1.00 81.62 112 LYS A O 1
ATOM 897 N N . GLN A 1 113 ? 23.102 -19.329 -46.698 1.00 83.12 113 GLN A N 1
ATOM 898 C CA . GLN A 1 113 ? 24.359 -20.079 -46.767 1.00 83.12 113 GLN A CA 1
ATOM 899 C C . GLN A 1 113 ? 24.903 -20.408 -45.374 1.00 83.12 113 GLN A C 1
ATOM 901 O O . GLN A 1 113 ? 25.292 -21.549 -45.135 1.00 83.12 113 GLN A O 1
ATOM 906 N N . ILE A 1 114 ? 24.850 -19.455 -44.439 1.00 83.94 114 ILE A N 1
ATOM 907 C CA . ILE A 1 114 ? 25.269 -19.669 -43.046 1.00 83.94 114 ILE A CA 1
ATOM 908 C C . ILE A 1 114 ? 24.392 -20.731 -42.367 1.00 83.94 114 ILE A C 1
ATOM 910 O O . ILE A 1 114 ? 24.916 -21.644 -41.734 1.00 83.94 114 ILE A O 1
ATOM 914 N N . MET A 1 115 ? 23.067 -20.675 -42.543 1.00 77.69 115 MET A N 1
ATOM 915 C CA . MET A 1 115 ? 22.160 -21.685 -41.983 1.00 77.69 115 MET A CA 1
ATOM 916 C C . MET A 1 115 ? 22.397 -23.086 -42.555 1.00 77.69 115 MET A C 1
ATOM 918 O O . MET A 1 115 ? 22.291 -24.074 -41.827 1.00 77.69 115 MET A O 1
ATOM 922 N N . LEU A 1 116 ? 22.728 -23.186 -43.846 1.00 79.44 116 LEU A N 1
ATOM 923 C CA . LEU A 1 116 ? 23.049 -24.461 -44.491 1.00 79.44 116 LEU A CA 1
ATOM 924 C C . LEU A 1 116 ? 24.406 -25.021 -44.050 1.00 79.44 116 LEU A C 1
ATOM 926 O O . LEU A 1 116 ? 24.556 -26.240 -44.000 1.00 79.44 116 LEU A O 1
ATOM 930 N N . ALA A 1 117 ? 25.353 -24.148 -43.700 1.00 80.81 117 ALA A N 1
ATOM 931 C CA . ALA A 1 117 ? 26.666 -24.514 -43.174 1.00 80.81 117 ALA A CA 1
ATOM 932 C C . ALA A 1 117 ? 26.647 -24.897 -41.681 1.00 80.81 117 ALA A C 1
ATOM 934 O O . ALA A 1 117 ? 27.631 -25.440 -41.181 1.00 80.81 117 ALA A O 1
ATOM 935 N N . LEU A 1 118 ? 25.546 -24.630 -40.968 1.00 79.69 118 LEU A N 1
ATOM 936 C CA . LEU A 1 118 ? 25.382 -25.031 -39.572 1.00 79.69 118 LEU A CA 1
ATOM 937 C C . LEU A 1 118 ? 25.077 -26.542 -39.464 1.00 79.69 118 LEU A C 1
ATOM 939 O O . LEU A 1 118 ? 24.238 -27.031 -40.235 1.00 79.69 118 LEU A O 1
ATOM 943 N N . PRO A 1 119 ? 25.695 -27.267 -38.505 1.00 78.00 119 PRO A N 1
ATOM 944 C CA . PRO A 1 119 ? 25.363 -28.658 -38.200 1.00 78.00 119 PRO A CA 1
ATOM 945 C C . PRO A 1 119 ? 23.862 -28.846 -37.926 1.00 78.00 119 PRO A C 1
ATOM 947 O O . PRO A 1 119 ? 23.237 -27.959 -37.331 1.00 78.00 119 PRO A O 1
ATOM 950 N N . PRO A 1 120 ? 23.267 -29.972 -38.357 1.00 66.69 120 PRO A N 1
ATOM 951 C CA . PRO A 1 120 ? 21.823 -30.183 -38.292 1.00 66.69 120 PRO A CA 1
ATOM 952 C C . PRO A 1 120 ? 21.280 -30.110 -36.859 1.00 66.69 120 PRO A C 1
ATOM 954 O O . PRO A 1 120 ? 20.199 -29.561 -36.662 1.00 66.69 120 PRO A O 1
ATOM 957 N N . GLU A 1 121 ? 22.055 -30.529 -35.852 1.00 70.31 121 GLU A N 1
ATOM 958 C CA . GLU A 1 121 ? 21.621 -30.511 -34.448 1.00 70.31 121 GLU A CA 1
ATOM 959 C C . GLU A 1 121 ? 21.399 -29.086 -33.907 1.00 70.31 121 GLU A C 1
ATOM 961 O O . GLU A 1 121 ? 20.602 -28.876 -32.995 1.00 70.31 121 GLU A O 1
ATOM 966 N N . LEU A 1 122 ? 22.091 -28.089 -34.471 1.00 61.06 122 LEU A N 1
ATOM 967 C CA . LEU A 1 122 ? 21.971 -26.681 -34.075 1.00 61.06 122 LEU A CA 1
ATOM 968 C C . LEU A 1 122 ? 20.905 -25.930 -34.881 1.00 61.06 122 LEU A C 1
ATOM 970 O O . LEU A 1 122 ? 20.419 -24.891 -34.434 1.00 61.06 122 LEU A O 1
ATOM 974 N N . ARG A 1 123 ? 20.531 -26.443 -36.058 1.00 67.31 123 ARG A N 1
ATOM 975 C CA . ARG A 1 123 ? 19.483 -25.853 -36.900 1.00 67.31 123 ARG A CA 1
ATOM 976 C C . ARG A 1 123 ? 18.097 -26.064 -36.293 1.00 67.31 123 ARG A C 1
ATOM 978 O O . ARG A 1 123 ? 17.289 -25.140 -36.305 1.00 67.31 123 ARG A O 1
ATOM 985 N N . ASP A 1 124 ? 17.859 -27.239 -35.724 1.00 64.81 124 ASP A N 1
ATOM 986 C CA . ASP A 1 124 ? 16.547 -27.619 -35.195 1.00 64.81 124 ASP A CA 1
ATOM 987 C C . ASP A 1 124 ? 16.179 -26.836 -33.922 1.00 64.81 124 ASP A C 1
ATOM 989 O O . ASP A 1 124 ? 15.034 -26.420 -33.763 1.00 64.81 124 ASP A O 1
ATOM 993 N N . CYS A 1 125 ? 17.157 -26.521 -33.065 1.00 62.94 125 CYS A N 1
ATOM 994 C CA . CYS A 1 125 ? 16.951 -25.689 -31.872 1.00 62.94 125 CYS A CA 1
ATOM 995 C C . CYS A 1 125 ? 16.617 -24.220 -32.176 1.00 62.94 125 CYS A C 1
ATOM 997 O O . CYS A 1 125 ? 16.089 -23.535 -31.310 1.00 62.94 125 CYS A O 1
ATOM 999 N N . LEU A 1 126 ? 16.958 -23.710 -33.363 1.00 60.88 126 LEU A N 1
ATOM 1000 C CA . LEU A 1 126 ? 16.719 -22.310 -33.734 1.00 60.88 126 LEU A CA 1
ATOM 1001 C C . LEU A 1 126 ? 15.324 -22.091 -34.352 1.00 60.88 126 LEU A C 1
ATOM 1003 O O . LEU A 1 126 ? 14.880 -20.953 -34.488 1.00 60.88 126 LEU A O 1
ATOM 1007 N N . ILE A 1 127 ? 14.666 -23.173 -34.776 1.00 67.12 127 ILE A N 1
ATOM 1008 C CA . ILE A 1 127 ? 13.333 -23.152 -35.398 1.00 67.12 127 ILE A CA 1
ATOM 1009 C C . ILE A 1 127 ? 12.225 -23.428 -34.361 1.00 67.12 127 ILE A C 1
ATOM 1011 O O . ILE A 1 127 ? 11.064 -23.111 -34.625 1.00 67.12 127 ILE A O 1
ATOM 1015 N N . MET A 1 128 ? 12.576 -23.992 -33.198 1.00 45.84 128 MET A N 1
ATOM 1016 C CA . MET A 1 128 ? 11.659 -24.268 -32.083 1.00 45.84 128 MET A CA 1
ATOM 1017 C C . MET A 1 128 ? 11.494 -23.068 -31.147 1.00 45.84 128 MET A C 1
ATOM 1019 O O . MET A 1 128 ? 10.344 -22.845 -30.707 1.00 45.84 128 MET A O 1
#

Sequence (128 aa):
MDGFFPPAPVRSSLAVALDTLFQRYDAWFRRTLRKRYGDMADDLAHETYLRAAAQEAEGKVRYPKAFLLSVASNLATDRMRKEARENDYATYRGAFPTQSTAATQEMALTLKQIMLALPPELRDCLIM

Secondary structure (DSSP, 8-state):
----PPPPPPHHHHHHHHHHHHHHHHHHHHHHHHHHHGGGHHHHHHHHHHHHHHHHHTT--S-HHHHHHHHHHHHHHHHHHHHHHHHHHHHHHHHS----PPPPHHHHHHHHHHHHHS-HHHHHHHH-

Radius of gyration: 27.17 Å; chains: 1; bounding box: 46×52×69 Å

InterPro domains:
  IPR007627 RNA polymerase sigma-70 region 2 [PF04542] (21-85)
  IPR013325 RNA polymerase sigma factor, region 2 [SSF88946] (17-81)
  IPR039425 RNA polymerase sigma-70-like [PTHR43133] (16-128)